Protein AF-A0A1G3YKN9-F1 (afdb_monomer)

Mean predicted aligned error: 3.19 Å

pLDDT: mean 93.15, std 7.01, range [54.19, 98.38]

Secondary structure (DSSP, 8-state):
--HHHHHHHHHHHHHHHHHHTHHHHHHHHHHHHHS--TTSHHHHHHHHHHHHHHHHH--S-HHHHHHHHHHHHHHHHHHHH-HHHHHHHH---TTSHHHHHHHHHHHHHHTT-

Foldseek 3Di:
DALLVVQLVVQLVVLVVCVVVVVVNLVQVVCCVVPPDQPRPLNVQLVVSLVSLCRQQVDPDPVVSSVLSNVSSVVSSCCSNCVVVVCVVPVAHSVDSVSSSVSSNVSSVVSND

Solvent-accessible surface area (backbone atoms only — not comparable to full-atom values): 6364 Å² total; per-residue (Å²): 131,53,52,61,60,50,50,31,52,51,47,33,52,50,51,52,49,38,62,77,38,42,72,61,45,52,52,50,54,53,43,42,74,74,59,74,54,93,80,32,74,68,54,49,50,40,64,70,42,40,74,41,48,54,69,51,53,80,62,97,47,69,66,61,48,54,51,51,42,51,51,52,51,50,53,53,51,48,43,66,76,38,46,69,59,35,26,75,75,70,76,40,48,78,90,38,70,67,37,34,50,49,52,24,46,53,57,46,47,74,56,66,114

Radius of gyration: 13.79 Å; Cα contacts (8 Å, |Δi|>4): 92; chains: 1; bounding box: 35×24×37 Å

Structure (mmCIF, N/CA/C/O backbone):
data_AF-A0A1G3YKN9-F1
#
_entry.id   AF-A0A1G3YKN9-F1
#
loop_
_atom_site.group_PDB
_atom_site.id
_atom_site.type_symbol
_atom_site.label_atom_id
_atom_site.label_alt_id
_atom_site.label_comp_id
_atom_site.label_asym_id
_atom_site.label_entity_id
_atom_site.label_seq_id
_atom_site.pdbx_PDB_ins_code
_atom_site.Cartn_x
_atom_site.Cartn_y
_atom_site.Cartn_z
_atom_site.occupancy
_atom_site.B_iso_or_equiv
_atom_site.auth_seq_id
_atom_site.auth_comp_id
_atom_site.auth_asym_id
_atom_site.auth_atom_id
_atom_site.pdbx_PDB_model_num
ATOM 1 N N . MET A 1 1 ? -17.930 11.003 4.582 1.00 82.06 1 MET A N 1
ATOM 2 C CA . MET A 1 1 ? -17.025 9.965 4.059 1.00 82.06 1 MET A CA 1
ATOM 3 C C . MET A 1 1 ? -16.805 8.956 5.165 1.00 82.06 1 MET A C 1
ATOM 5 O O . MET A 1 1 ? -16.428 9.369 6.259 1.00 82.06 1 MET A O 1
ATOM 9 N N 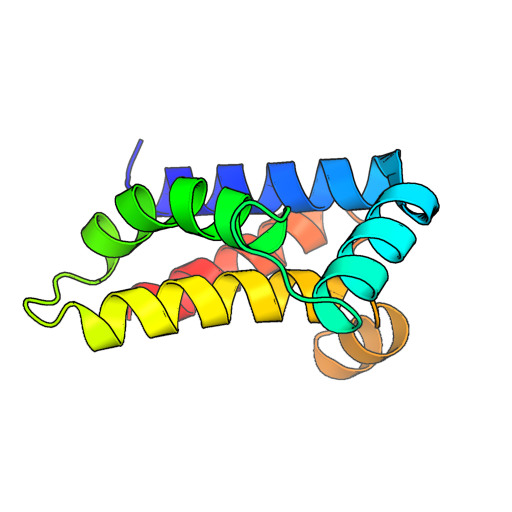. THR A 1 2 ? -17.113 7.689 4.919 1.00 91.62 2 THR A N 1
ATOM 10 C CA . THR A 1 2 ? -16.914 6.606 5.893 1.00 91.62 2 THR A CA 1
ATOM 11 C C . THR A 1 2 ? -15.417 6.286 6.048 1.00 91.62 2 THR A C 1
ATOM 13 O O . THR A 1 2 ? -14.628 6.628 5.159 1.00 91.62 2 THR A O 1
ATOM 16 N N . PRO A 1 3 ? -14.980 5.645 7.151 1.00 90.81 3 PRO A N 1
ATOM 17 C CA . PRO A 1 3 ? -13.594 5.188 7.297 1.00 90.81 3 PRO A CA 1
ATOM 18 C C . PRO A 1 3 ? -13.133 4.304 6.128 1.00 90.81 3 PRO A C 1
ATOM 20 O O . PRO A 1 3 ? -12.051 4.516 5.589 1.00 90.81 3 PRO A O 1
ATOM 23 N N . VAL A 1 4 ? -14.002 3.404 5.661 1.00 92.69 4 VAL A N 1
ATOM 24 C CA . VAL A 1 4 ? -13.765 2.529 4.502 1.00 92.69 4 VAL A CA 1
ATOM 25 C C . VAL A 1 4 ? -13.573 3.329 3.208 1.00 92.69 4 VAL A C 1
ATOM 27 O O . VAL A 1 4 ? -12.612 3.103 2.479 1.00 92.69 4 VAL A O 1
ATOM 30 N N . GLU A 1 5 ? -14.436 4.309 2.918 1.00 93.44 5 GLU A N 1
ATOM 31 C CA . GLU A 1 5 ? -14.273 5.184 1.744 1.00 93.44 5 GLU A CA 1
ATOM 32 C C . GLU A 1 5 ? -12.967 5.986 1.802 1.00 93.44 5 GLU A C 1
ATOM 34 O O . GLU A 1 5 ? -12.303 6.180 0.780 1.00 93.44 5 GLU A O 1
ATOM 39 N N . ARG A 1 6 ? -12.586 6.442 3.003 1.00 93.38 6 ARG A N 1
ATOM 40 C CA . ARG A 1 6 ? -11.323 7.148 3.225 1.00 93.38 6 ARG A CA 1
ATOM 41 C C . ARG A 1 6 ? -10.132 6.235 2.953 1.00 93.38 6 ARG A C 1
ATOM 43 O O . ARG A 1 6 ? -9.223 6.658 2.246 1.00 93.38 6 ARG A O 1
ATOM 50 N N . LEU A 1 7 ? -10.156 5.004 3.468 1.00 93.19 7 LEU A N 1
ATOM 51 C CA . LEU A 1 7 ? -9.113 4.009 3.229 1.00 93.19 7 LEU A CA 1
ATOM 52 C C . LEU A 1 7 ? -8.941 3.749 1.731 1.00 93.19 7 LEU A C 1
ATOM 54 O O . LEU A 1 7 ? -7.830 3.868 1.223 1.00 93.19 7 LEU A O 1
ATOM 58 N N . LYS A 1 8 ? -10.041 3.492 1.008 1.00 95.19 8 LYS A N 1
ATOM 59 C CA . LYS A 1 8 ? -10.011 3.257 -0.444 1.00 95.19 8 LYS A CA 1
ATOM 60 C C . LYS A 1 8 ? -9.326 4.406 -1.189 1.00 95.19 8 LYS A C 1
ATOM 62 O O . LYS A 1 8 ? -8.440 4.160 -2.000 1.00 95.19 8 LYS A O 1
ATOM 67 N N . ARG A 1 9 ? -9.678 5.662 -0.882 1.00 94.75 9 ARG A N 1
ATOM 68 C CA . ARG A 1 9 ? -9.044 6.841 -1.502 1.00 94.75 9 ARG A CA 1
ATOM 69 C C . ARG A 1 9 ? -7.559 6.962 -1.178 1.00 94.75 9 ARG A C 1
ATOM 71 O O . ARG A 1 9 ? -6.790 7.314 -2.064 1.00 94.75 9 ARG A O 1
ATOM 78 N N . VAL A 1 10 ? -7.163 6.687 0.064 1.00 94.94 10 VAL A N 1
ATOM 79 C CA . VAL A 1 10 ? -5.749 6.734 0.464 1.00 94.94 10 VAL A CA 1
ATOM 80 C C . VAL A 1 10 ? -4.951 5.660 -0.268 1.00 94.94 10 VAL A C 1
ATOM 82 O O . VAL A 1 10 ? -3.912 5.977 -0.834 1.00 94.94 10 VAL A O 1
ATOM 85 N N . ILE A 1 11 ? -5.455 4.425 -0.333 1.00 95.81 11 ILE A N 1
ATOM 86 C CA . ILE A 1 11 ? -4.792 3.336 -1.061 1.00 95.81 11 ILE A CA 1
ATOM 87 C C . ILE A 1 11 ? -4.663 3.680 -2.548 1.00 95.81 11 ILE A C 1
ATOM 89 O O . ILE A 1 11 ? -3.579 3.537 -3.105 1.00 95.81 11 ILE A O 1
ATOM 93 N N . VAL A 1 12 ? -5.728 4.179 -3.187 1.00 97.06 12 VAL A N 1
ATOM 94 C CA . VAL A 1 12 ? -5.668 4.609 -4.594 1.00 97.06 12 VAL A CA 1
ATOM 95 C C . VAL A 1 12 ? -4.632 5.715 -4.783 1.00 97.06 12 VAL A C 1
ATOM 97 O O . VAL A 1 12 ? -3.794 5.590 -5.666 1.00 97.06 12 VAL A O 1
ATOM 100 N N . GLY A 1 13 ? -4.610 6.732 -3.916 1.00 96.44 13 GLY A N 1
ATOM 101 C CA . GLY A 1 13 ? -3.622 7.810 -3.989 1.00 96.44 13 GLY A CA 1
ATOM 102 C C . GLY A 1 13 ? -2.178 7.329 -3.807 1.00 96.44 13 GLY A C 1
ATOM 103 O O . GLY A 1 13 ? -1.287 7.793 -4.514 1.00 96.44 13 GLY A O 1
ATOM 104 N N . ILE A 1 14 ? -1.943 6.363 -2.910 1.00 96.00 14 ILE A N 1
ATOM 105 C CA . ILE A 1 14 ? -0.635 5.710 -2.769 1.00 96.00 14 ILE A CA 1
ATOM 106 C C . ILE A 1 14 ? -0.276 5.000 -4.076 1.00 96.00 14 ILE A C 1
ATOM 108 O O . ILE A 1 14 ? 0.804 5.222 -4.609 1.00 96.00 14 ILE A O 1
ATOM 112 N N . LEU A 1 15 ? -1.173 4.176 -4.622 1.00 97.44 15 LEU A N 1
ATOM 113 C CA . LEU A 1 15 ? -0.906 3.437 -5.856 1.00 97.44 15 LEU A CA 1
ATOM 114 C C . LEU A 1 15 ? -0.673 4.375 -7.049 1.00 97.44 15 LEU A C 1
ATOM 116 O O . LEU A 1 15 ? 0.239 4.124 -7.828 1.00 97.44 15 LEU A O 1
ATOM 120 N N . ASP A 1 16 ? -1.440 5.458 -7.176 1.00 97.88 16 ASP A N 1
ATOM 121 C CA . ASP A 1 16 ? -1.238 6.481 -8.207 1.00 97.88 16 ASP A CA 1
ATOM 122 C C . ASP A 1 16 ? 0.163 7.096 -8.095 1.00 97.88 16 ASP A C 1
ATOM 124 O O . ASP A 1 16 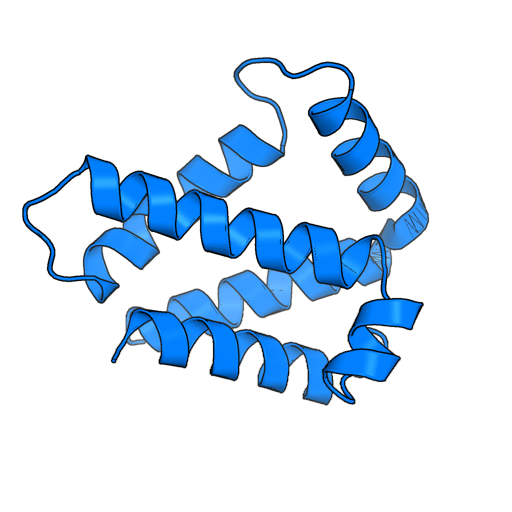? 0.903 7.107 -9.079 1.00 97.88 16 ASP A O 1
ATOM 128 N N . TYR A 1 17 ? 0.571 7.503 -6.888 1.00 96.75 17 TYR A N 1
ATOM 129 C CA . TYR A 1 17 ? 1.909 8.043 -6.633 1.00 96.75 17 TYR A CA 1
ATOM 130 C C . TYR A 1 17 ? 3.016 7.032 -6.965 1.00 96.75 17 TYR A C 1
ATOM 132 O O . TYR A 1 17 ? 3.997 7.364 -7.634 1.00 96.75 17 TYR A O 1
ATOM 140 N N . LEU A 1 18 ? 2.855 5.778 -6.527 1.00 97.19 18 LEU A N 1
ATOM 141 C CA . LEU A 1 18 ? 3.805 4.703 -6.814 1.00 97.19 18 LEU A CA 1
ATOM 142 C C . LEU A 1 18 ? 3.943 4.474 -8.325 1.00 97.19 18 LEU A C 1
ATOM 144 O O . LEU A 1 18 ? 5.053 4.269 -8.815 1.00 97.19 18 LEU A O 1
ATOM 148 N N . MET A 1 19 ? 2.839 4.518 -9.074 1.00 97.31 19 MET A N 1
ATOM 149 C CA . MET A 1 19 ? 2.851 4.334 -10.525 1.00 97.31 19 MET A CA 1
ATOM 150 C C . MET A 1 19 ? 3.446 5.539 -11.260 1.00 97.31 19 MET A C 1
ATOM 152 O O . MET A 1 19 ? 4.256 5.345 -12.171 1.00 97.31 19 MET A O 1
ATOM 156 N N . GLU A 1 20 ? 3.127 6.763 -10.836 1.00 97.94 20 GLU A N 1
ATOM 157 C CA . GLU A 1 20 ? 3.696 8.002 -11.381 1.00 97.94 20 GLU A CA 1
ATOM 158 C C . GLU A 1 20 ? 5.220 8.068 -11.173 1.00 97.94 20 GLU A C 1
ATOM 160 O O . GLU A 1 20 ? 5.972 8.436 -12.079 1.00 97.94 20 GLU A O 1
ATOM 165 N N . HIS A 1 21 ? 5.705 7.620 -10.012 1.00 97.75 21 HIS A N 1
ATOM 166 C CA . HIS A 1 21 ? 7.116 7.683 -9.626 1.00 97.75 21 HIS A CA 1
ATOM 167 C C . HIS A 1 21 ? 7.805 6.315 -9.570 1.00 97.75 21 HIS A C 1
ATOM 169 O O . HIS A 1 21 ? 8.749 6.107 -8.806 1.00 97.75 21 HIS A O 1
ATOM 175 N N . ARG A 1 22 ? 7.408 5.385 -10.446 1.00 96.69 22 ARG A N 1
ATOM 176 C CA . ARG A 1 22 ? 7.748 3.953 -10.367 1.00 96.69 22 ARG A CA 1
ATOM 177 C C . ARG A 1 22 ? 9.194 3.609 -10.014 1.00 96.69 22 ARG A C 1
ATOM 179 O O . ARG A 1 22 ? 9.438 2.749 -9.172 1.00 96.69 22 ARG A O 1
ATOM 186 N N . LYS A 1 23 ? 10.173 4.233 -10.677 1.00 97.62 23 LYS A N 1
ATOM 187 C CA . LYS A 1 23 ? 11.597 3.943 -10.426 1.00 97.62 23 LYS A CA 1
ATOM 188 C C . LYS A 1 23 ? 12.031 4.401 -9.035 1.00 97.62 23 LYS A C 1
ATOM 190 O O . LYS A 1 23 ? 12.710 3.647 -8.345 1.00 97.62 23 LYS A O 1
ATOM 195 N N . LEU A 1 24 ? 11.627 5.612 -8.649 1.00 97.38 24 LEU A N 1
ATOM 196 C CA . LEU A 1 24 ? 11.947 6.198 -7.352 1.00 97.38 24 LEU A CA 1
ATOM 197 C C . LEU A 1 24 ? 11.266 5.408 -6.236 1.00 97.38 24 LEU A C 1
ATOM 199 O O . LEU A 1 24 ? 11.937 4.956 -5.319 1.00 97.38 24 LEU A O 1
ATOM 203 N N . SER A 1 25 ? 9.967 5.148 -6.369 1.00 97.62 25 SER A N 1
ATOM 204 C CA . SER A 1 25 ? 9.195 4.393 -5.387 1.00 97.62 25 SER A CA 1
ATOM 205 C C . SER A 1 25 ? 9.708 2.965 -5.209 1.00 97.62 25 SER A C 1
ATOM 207 O O . SER A 1 25 ? 9.837 2.497 -4.083 1.00 97.62 25 SER A O 1
ATOM 209 N N . ARG A 1 26 ? 10.078 2.274 -6.299 1.00 98.12 26 ARG A N 1
ATOM 210 C CA . ARG A 1 26 ? 10.691 0.939 -6.212 1.00 98.12 26 ARG A CA 1
ATOM 211 C C . ARG A 1 26 ? 12.026 0.984 -5.474 1.00 98.12 26 ARG A C 1
ATOM 213 O O . ARG A 1 26 ? 12.257 0.126 -4.633 1.00 98.12 26 ARG A O 1
ATOM 220 N N . ALA A 1 27 ? 12.890 1.950 -5.784 1.00 97.62 27 ALA A N 1
ATOM 221 C CA . ALA A 1 27 ? 14.160 2.101 -5.077 1.00 97.62 27 ALA A CA 1
ATOM 222 C C . ALA A 1 27 ? 13.941 2.396 -3.585 1.00 97.62 27 ALA A C 1
ATOM 224 O O . ALA A 1 27 ? 14.588 1.768 -2.758 1.00 97.62 27 ALA A O 1
ATOM 225 N N . SER A 1 28 ? 12.990 3.276 -3.260 1.00 96.56 28 SER A N 1
ATOM 226 C CA . SER A 1 28 ? 12.619 3.638 -1.888 1.00 96.56 28 SER A CA 1
ATOM 227 C C . SER A 1 28 ? 12.155 2.425 -1.085 1.00 96.56 28 SER A C 1
ATOM 229 O O . SER A 1 28 ? 12.740 2.107 -0.060 1.00 96.56 28 SER A O 1
ATOM 231 N N . ILE A 1 29 ? 11.171 1.677 -1.598 1.00 97.44 29 ILE A N 1
ATOM 232 C CA . ILE A 1 29 ? 10.630 0.501 -0.903 1.00 97.44 29 ILE A CA 1
ATOM 233 C C . ILE A 1 29 ? 11.708 -0.576 -0.725 1.00 97.44 29 ILE A C 1
ATOM 235 O O . ILE A 1 29 ? 11.820 -1.174 0.339 1.00 97.44 29 ILE A O 1
ATOM 239 N N . LEU A 1 30 ? 12.517 -0.842 -1.758 1.00 97.44 30 LEU A N 1
ATOM 240 C CA . LEU A 1 30 ? 13.588 -1.837 -1.659 1.00 97.44 30 LEU A CA 1
ATOM 241 C C . LEU A 1 30 ? 14.692 -1.407 -0.686 1.00 97.44 30 LEU A C 1
ATOM 243 O O . LEU A 1 30 ? 15.264 -2.266 -0.017 1.00 97.44 30 LEU A O 1
ATOM 247 N N . ASN A 1 31 ? 14.985 -0.107 -0.604 1.00 97.00 31 ASN A N 1
ATOM 248 C CA . ASN A 1 31 ? 15.914 0.438 0.377 1.00 97.00 31 ASN A CA 1
ATOM 249 C C . ASN A 1 31 ? 15.390 0.215 1.797 1.00 97.00 31 ASN A C 1
ATOM 251 O O . ASN A 1 31 ? 16.108 -0.381 2.588 1.00 97.00 31 ASN A O 1
ATOM 255 N N . ASP A 1 32 ? 14.140 0.588 2.075 1.00 95.94 32 ASP A N 1
ATOM 256 C CA . ASP A 1 32 ? 13.514 0.436 3.397 1.00 95.94 32 ASP A CA 1
ATOM 257 C C . ASP A 1 32 ? 13.461 -1.050 3.824 1.00 95.94 32 ASP A C 1
ATOM 259 O O . ASP A 1 32 ? 13.736 -1.398 4.968 1.00 95.94 32 ASP A O 1
ATOM 263 N N . LEU A 1 33 ? 13.221 -1.973 2.880 1.00 94.50 33 LEU A N 1
ATOM 264 C CA . LEU A 1 33 ? 13.273 -3.422 3.141 1.00 94.50 33 LEU A CA 1
ATOM 265 C C . LEU A 1 33 ? 14.691 -3.961 3.396 1.00 94.50 33 LEU A C 1
ATOM 267 O O . LEU A 1 33 ? 14.848 -4.975 4.076 1.00 94.50 33 LEU A O 1
ATOM 271 N N . THR A 1 34 ? 15.717 -3.336 2.816 1.00 96.88 34 THR A N 1
ATOM 272 C CA . THR A 1 34 ? 17.118 -3.777 2.945 1.00 96.88 34 THR A CA 1
ATOM 273 C C . THR A 1 34 ? 17.791 -3.160 4.172 1.00 96.88 34 THR A C 1
ATOM 275 O O . THR A 1 34 ? 18.589 -3.819 4.839 1.00 96.88 34 THR A O 1
ATOM 278 N N . TYR A 1 35 ? 17.458 -1.907 4.468 1.00 95.94 35 TYR A N 1
ATOM 279 C CA . TYR A 1 35 ? 18.033 -1.074 5.516 1.00 95.94 35 TYR A CA 1
ATOM 280 C C . TYR A 1 35 ? 16.897 -0.430 6.327 1.00 95.94 35 TYR A C 1
ATOM 282 O O . TYR A 1 35 ? 16.642 0.763 6.177 1.00 95.94 35 TYR A O 1
ATOM 290 N N . PRO A 1 36 ? 16.181 -1.219 7.147 1.00 93.31 36 PRO A N 1
ATOM 291 C CA . PRO A 1 36 ? 15.043 -0.716 7.904 1.00 93.31 36 PRO A CA 1
ATOM 292 C C . PRO A 1 36 ? 15.503 0.286 8.965 1.00 93.31 36 PRO A C 1
ATOM 294 O O . PRO A 1 36 ? 16.375 -0.017 9.786 1.00 93.31 36 PRO A O 1
ATOM 297 N N . GLU A 1 37 ? 14.882 1.463 8.976 1.00 93.75 37 GLU A N 1
ATOM 298 C CA . GLU A 1 37 ? 15.178 2.544 9.915 1.00 93.75 37 GLU A CA 1
ATOM 299 C C . GLU A 1 37 ? 13.878 3.173 10.429 1.00 93.75 37 GLU A C 1
ATOM 301 O O . GLU A 1 37 ? 12.877 3.262 9.724 1.00 93.75 37 GLU A O 1
ATOM 306 N N . SER A 1 38 ? 13.874 3.629 11.684 1.00 91.44 38 SER A N 1
ATOM 307 C CA . SER A 1 38 ? 12.714 4.364 12.202 1.00 91.44 38 SER A CA 1
ATOM 308 C C . SER A 1 38 ? 12.545 5.675 11.434 1.00 91.44 38 SER A C 1
ATOM 310 O O . SER A 1 38 ? 13.519 6.397 11.214 1.00 91.44 38 SER A O 1
ATOM 312 N N . GLY A 1 39 ? 11.306 5.993 11.054 1.00 91.00 39 GLY A N 1
ATOM 313 C CA . GLY A 1 39 ? 10.998 7.147 10.215 1.00 91.00 39 GLY A CA 1
ATOM 314 C C . GLY A 1 39 ? 11.213 6.929 8.714 1.00 91.00 39 GLY A C 1
ATOM 315 O O . GL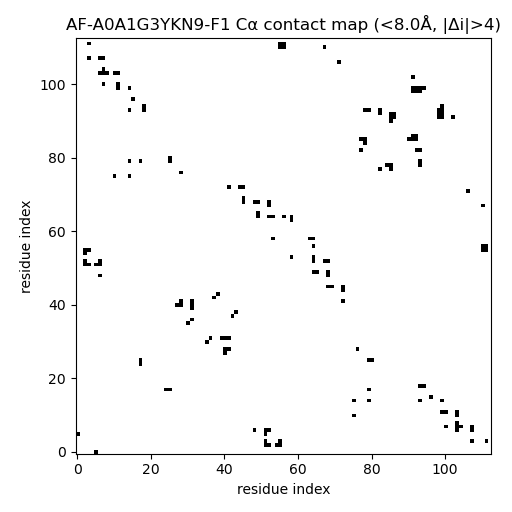Y A 1 39 ? 11.138 7.906 7.966 1.00 91.00 39 GLY A O 1
ATOM 316 N N . ASP A 1 40 ? 11.459 5.694 8.264 1.00 93.12 40 ASP A N 1
ATOM 317 C CA . ASP A 1 40 ? 11.435 5.352 6.840 1.00 93.12 40 ASP A CA 1
ATOM 318 C C . ASP A 1 40 ? 10.026 5.499 6.225 1.00 93.12 40 ASP A C 1
ATOM 320 O O . ASP A 1 40 ? 9.036 5.809 6.901 1.00 93.12 40 ASP A O 1
ATOM 324 N N . ASN A 1 41 ? 9.898 5.309 4.908 1.00 90.88 41 ASN A N 1
ATOM 325 C CA . ASN A 1 41 ? 8.614 5.552 4.244 1.00 90.88 41 ASN A CA 1
ATOM 326 C C . ASN A 1 41 ? 7.547 4.534 4.648 1.00 90.88 41 ASN A C 1
ATOM 328 O O . ASN A 1 41 ? 6.353 4.844 4.582 1.00 90.88 41 ASN A O 1
ATOM 332 N N . ALA A 1 42 ? 7.950 3.330 5.055 1.00 90.81 42 ALA A N 1
ATOM 333 C CA . ALA A 1 42 ? 7.033 2.309 5.526 1.00 90.81 42 ALA A CA 1
ATOM 334 C C . ALA A 1 42 ? 6.464 2.689 6.906 1.00 90.81 42 ALA A C 1
ATOM 336 O O . ALA A 1 42 ? 5.250 2.610 7.099 1.00 90.81 42 ALA A O 1
ATOM 337 N N . ASP A 1 43 ? 7.294 3.203 7.816 1.00 92.75 43 ASP A N 1
ATOM 338 C CA . ASP A 1 43 ? 6.896 3.728 9.132 1.00 92.75 43 ASP A CA 1
ATOM 339 C C . ASP A 1 43 ? 6.004 4.984 9.011 1.00 92.75 43 ASP A C 1
ATOM 341 O O . ASP A 1 43 ? 4.964 5.123 9.671 1.00 92.75 43 ASP A O 1
ATOM 345 N N . LEU A 1 44 ? 6.329 5.880 8.072 1.00 91.81 44 LEU A N 1
ATOM 346 C CA . LEU A 1 44 ? 5.487 7.039 7.754 1.00 91.81 44 LEU A CA 1
ATOM 347 C C . LEU A 1 44 ? 4.126 6.620 7.173 1.00 91.81 44 LEU A C 1
ATOM 349 O O . LEU A 1 44 ? 3.087 7.170 7.554 1.00 91.81 44 LEU A O 1
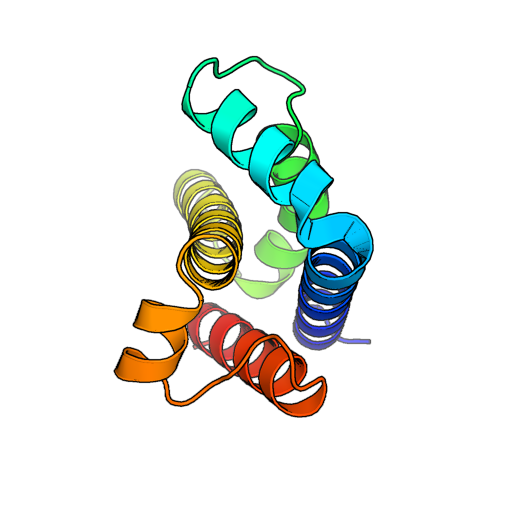ATOM 353 N N . SER A 1 45 ? 4.110 5.617 6.289 1.00 93.00 45 SER A N 1
ATOM 354 C CA . SER A 1 45 ? 2.873 5.051 5.733 1.00 93.00 45 SER A CA 1
ATOM 355 C C . SER A 1 45 ? 2.023 4.395 6.818 1.00 93.00 45 SER A C 1
ATOM 357 O O . SER A 1 45 ? 0.802 4.566 6.839 1.00 93.00 45 SER A O 1
ATOM 359 N N . TRP A 1 46 ? 2.662 3.697 7.758 1.00 94.38 46 TRP A N 1
ATOM 360 C CA . TRP A 1 46 ? 2.003 3.108 8.918 1.00 94.38 46 TRP A CA 1
ATOM 361 C C . TRP A 1 46 ? 1.311 4.172 9.762 1.00 94.38 46 TRP A C 1
ATOM 363 O O . TRP A 1 46 ? 0.119 4.051 10.054 1.00 94.38 46 TRP A O 1
ATOM 373 N N . THR A 1 47 ? 2.016 5.264 10.060 1.00 91.38 47 THR A N 1
ATOM 374 C CA . THR A 1 47 ? 1.467 6.387 10.830 1.00 91.38 47 THR A CA 1
ATOM 375 C C . THR A 1 47 ? 0.254 7.002 10.126 1.00 91.38 47 THR A C 1
ATOM 377 O O . THR A 1 47 ? -0.764 7.270 10.763 1.00 91.38 47 THR A O 1
ATOM 380 N N . GLY A 1 48 ? 0.315 7.168 8.801 1.00 90.06 48 GLY A N 1
ATOM 381 C CA . GLY A 1 48 ? -0.790 7.724 8.013 1.00 90.06 48 GLY A CA 1
ATOM 382 C C . GLY A 1 48 ? -2.023 6.816 7.906 1.00 90.06 48 GLY A C 1
ATOM 383 O O . GLY A 1 48 ? -3.148 7.313 7.798 1.00 90.06 48 GLY A O 1
ATOM 384 N N . LEU A 1 49 ? -1.835 5.493 7.933 1.00 92.44 49 LEU A N 1
ATOM 385 C CA . LEU A 1 49 ? -2.911 4.509 7.771 1.00 92.44 49 LEU A CA 1
ATOM 386 C C . LEU A 1 49 ? -3.553 4.082 9.094 1.00 92.44 49 LEU A C 1
ATOM 388 O O . LEU A 1 49 ? -4.741 3.744 9.105 1.00 92.44 49 LEU A O 1
ATOM 392 N N . LYS A 1 50 ? -2.806 4.119 10.202 1.00 92.75 50 LYS A N 1
ATOM 393 C CA . LYS A 1 50 ? -3.253 3.616 11.506 1.00 92.75 50 LYS A CA 1
ATOM 394 C C . LYS A 1 50 ? -4.587 4.203 11.955 1.00 92.75 50 LYS A C 1
ATOM 396 O O . LYS A 1 50 ? -5.519 3.451 12.222 1.00 92.75 50 LYS A O 1
ATOM 401 N N . ASP A 1 51 ? -4.718 5.526 11.957 1.00 89.69 51 ASP A N 1
ATOM 402 C CA . ASP A 1 51 ? -5.936 6.201 12.427 1.00 89.69 51 ASP A CA 1
ATOM 403 C C . ASP A 1 51 ? -7.188 5.847 11.613 1.00 89.69 51 ASP A C 1
ATOM 405 O O . ASP A 1 51 ? -8.315 5.961 12.102 1.00 89.69 51 ASP A O 1
ATOM 409 N N . ILE A 1 52 ? -7.006 5.466 10.346 1.00 91.00 52 ILE A N 1
ATOM 410 C CA . ILE A 1 52 ? -8.102 5.061 9.466 1.00 91.00 52 ILE A CA 1
ATOM 411 C C . ILE A 1 52 ? -8.496 3.619 9.781 1.00 91.00 52 ILE A C 1
ATOM 413 O O . ILE A 1 52 ? -9.683 3.338 9.923 1.00 91.00 52 ILE A O 1
ATOM 417 N N . LEU A 1 53 ? -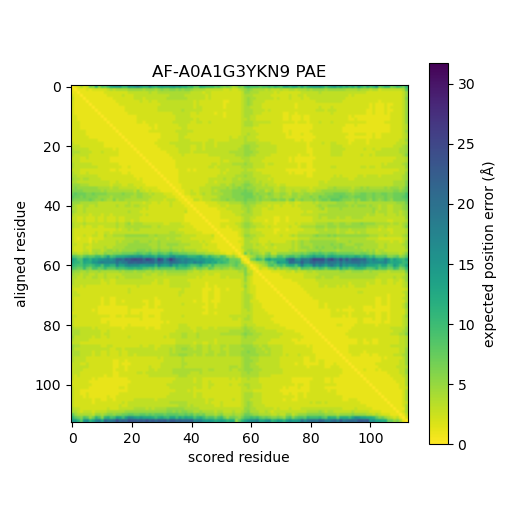7.510 2.731 9.917 1.00 89.44 53 LEU A N 1
ATOM 418 C CA . LEU A 1 53 ? -7.725 1.301 10.130 1.00 89.44 53 LEU A CA 1
ATOM 419 C C . LEU A 1 53 ? -8.265 0.975 11.524 1.00 89.44 53 LEU A C 1
ATOM 421 O O . LEU A 1 53 ? -9.181 0.168 11.626 1.00 89.44 53 LEU A O 1
ATOM 425 N N . VAL A 1 54 ? -7.812 1.670 12.570 1.00 88.38 54 VAL A N 1
ATOM 426 C CA . VAL A 1 54 ? -8.371 1.557 13.935 1.00 88.38 54 VAL A CA 1
ATOM 427 C C . VAL A 1 54 ? -9.882 1.822 13.943 1.00 88.38 54 VAL A C 1
ATOM 429 O O . VAL A 1 54 ? -10.648 1.138 14.610 1.00 88.38 54 VAL A O 1
ATOM 432 N N . ARG A 1 55 ? -10.351 2.785 13.137 1.00 88.19 55 ARG A N 1
ATOM 433 C CA . ARG A 1 55 ? -11.785 3.109 13.024 1.00 88.19 55 ARG A CA 1
ATOM 434 C C . ARG A 1 55 ? -12.590 2.088 12.221 1.00 88.19 55 ARG A C 1
ATOM 436 O O . ARG A 1 55 ? -13.814 2.172 12.237 1.00 88.19 55 ARG A O 1
ATOM 443 N N . ILE A 1 56 ? -11.926 1.224 11.455 1.00 87.19 56 ILE A N 1
ATOM 444 C CA . ILE A 1 56 ? -12.561 0.172 10.653 1.00 87.19 56 ILE A CA 1
ATOM 445 C C . ILE A 1 56 ? -12.640 -1.123 11.461 1.00 87.19 56 ILE A C 1
ATOM 447 O O . ILE A 1 56 ? -13.675 -1.772 11.444 1.00 87.19 56 ILE A O 1
ATOM 451 N N . LEU A 1 57 ? -11.566 -1.470 12.172 1.00 84.81 57 LEU A N 1
ATOM 452 C CA . LEU A 1 57 ? -11.386 -2.794 12.763 1.00 84.81 57 LEU A CA 1
ATOM 453 C C . LEU A 1 57 ? -12.189 -3.037 14.052 1.00 84.81 57 LEU A C 1
ATOM 455 O O . LEU A 1 57 ? -12.290 -4.185 14.461 1.00 84.81 57 LEU A O 1
ATOM 459 N N . ASP A 1 58 ? -12.753 -2.004 14.692 1.00 72.25 58 ASP A N 1
ATOM 460 C CA . ASP A 1 58 ? -13.543 -2.104 15.942 1.00 72.25 58 ASP A CA 1
ATO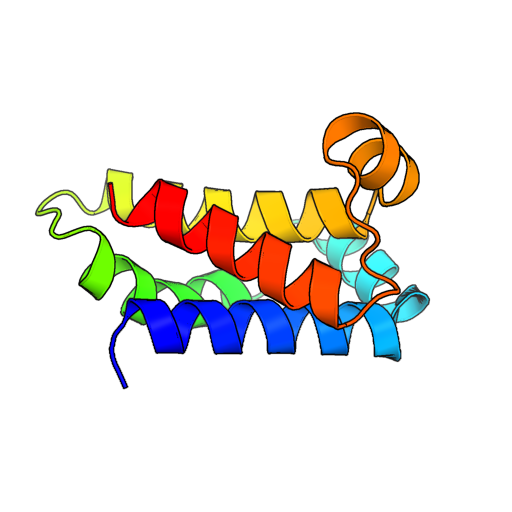M 461 C C . ASP A 1 58 ? -12.929 -3.078 16.974 1.00 72.25 58 ASP A C 1
ATOM 463 O O . ASP A 1 58 ? -13.595 -3.920 17.580 1.00 72.25 58 ASP A O 1
ATOM 467 N N . HIS A 1 59 ? -11.601 -3.044 17.112 1.00 69.06 59 HIS A N 1
ATOM 468 C CA . HIS A 1 59 ? -10.853 -3.964 17.958 1.00 69.06 59 HIS A CA 1
ATOM 469 C C . HIS A 1 59 ? -10.310 -3.231 19.181 1.00 69.06 59 HIS A C 1
ATOM 471 O O . HIS A 1 59 ? -9.617 -2.232 19.069 1.00 69.06 59 HIS A O 1
ATOM 477 N N . GLU A 1 60 ? -10.508 -3.796 20.371 1.00 67.38 60 GLU A N 1
ATOM 478 C CA . GLU A 1 60 ? -9.842 -3.317 21.595 1.00 67.38 60 GLU A CA 1
ATOM 479 C C . GLU A 1 60 ? -8.374 -3.791 21.700 1.00 67.38 60 GLU A C 1
ATOM 481 O O . GLU A 1 60 ? -7.701 -3.558 22.705 1.00 67.38 60 GLU A O 1
ATOM 486 N N . ASN A 1 61 ? -7.859 -4.494 20.681 1.00 80.50 61 ASN A N 1
ATOM 487 C CA . ASN A 1 61 ? -6.527 -5.093 20.688 1.00 80.50 61 ASN A CA 1
ATOM 488 C C . ASN A 1 61 ? -5.577 -4.362 19.729 1.00 80.50 61 ASN A C 1
ATOM 490 O O . ASN A 1 61 ? -5.585 -4.599 18.519 1.00 80.50 61 ASN A O 1
ATOM 494 N N . SER A 1 62 ? -4.696 -3.548 20.310 1.00 83.69 62 SER A N 1
ATOM 495 C CA . SER A 1 62 ? -3.719 -2.734 19.585 1.00 83.69 62 SER A CA 1
ATOM 496 C C . SER A 1 62 ? -2.715 -3.541 18.752 1.00 83.69 62 SER A C 1
ATOM 498 O O . SER A 1 62 ? -2.226 -3.044 17.740 1.00 83.69 62 SER A O 1
ATOM 500 N N . GLU A 1 63 ? -2.408 -4.789 19.117 1.00 88.12 63 GLU A N 1
ATOM 501 C CA . GLU A 1 63 ? -1.497 -5.637 18.337 1.00 88.12 63 GLU A CA 1
ATOM 502 C C . GLU A 1 63 ? -2.135 -6.058 17.013 1.00 88.12 63 GLU A C 1
ATOM 504 O O . GLU A 1 63 ? -1.496 -5.965 15.963 1.00 88.12 63 GLU A O 1
ATOM 509 N N . LYS A 1 64 ? -3.411 -6.464 17.043 1.00 86.00 64 LYS A N 1
ATOM 510 C CA . LYS A 1 64 ? -4.155 -6.838 15.831 1.00 86.00 64 LYS A CA 1
ATOM 511 C C . LYS A 1 64 ? -4.273 -5.666 14.864 1.00 86.00 64 LYS A C 1
ATOM 513 O O . LYS A 1 64 ? -4.061 -5.842 13.668 1.00 86.00 64 LYS A O 1
ATOM 518 N N . GLU A 1 65 ? -4.552 -4.474 15.381 1.00 88.75 65 GLU A N 1
ATOM 519 C CA . GLU A 1 65 ? -4.610 -3.251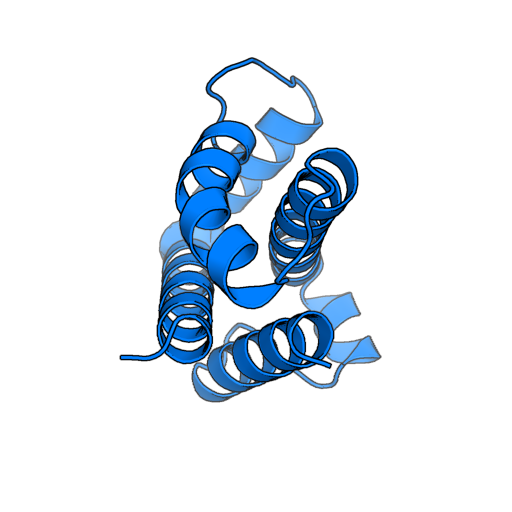 14.578 1.00 88.75 65 GLU A CA 1
ATOM 520 C C . GLU A 1 65 ? -3.265 -2.955 13.915 1.00 88.75 65 GLU A C 1
ATOM 522 O O . GLU A 1 65 ? -3.203 -2.722 12.710 1.00 88.75 65 GLU A O 1
ATOM 527 N N . ASN A 1 66 ? -2.167 -3.025 14.674 1.00 91.06 66 ASN A N 1
ATOM 528 C CA . ASN A 1 66 ? -0.832 -2.783 14.134 1.00 91.06 66 ASN A CA 1
ATOM 529 C C . ASN A 1 66 ? -0.485 -3.791 13.022 1.00 91.06 66 ASN A C 1
ATOM 531 O O . ASN A 1 66 ? 0.075 -3.399 11.997 1.00 91.06 66 ASN A O 1
ATOM 535 N N . ILE A 1 67 ? -0.840 -5.069 13.199 1.00 91.62 67 ILE A N 1
ATOM 536 C CA . ILE A 1 67 ? -0.648 -6.121 12.188 1.00 91.62 67 ILE A CA 1
ATOM 537 C C . ILE A 1 67 ? -1.499 -5.851 10.944 1.00 91.62 67 ILE A C 1
ATOM 539 O O . ILE A 1 67 ? -1.017 -6.035 9.825 1.00 91.62 67 ILE A O 1
ATOM 543 N N . ALA A 1 68 ? -2.737 -5.386 11.109 1.00 91.31 68 ALA A N 1
ATOM 544 C CA . ALA A 1 68 ? -3.605 -5.045 9.988 1.00 91.31 68 ALA A CA 1
ATOM 545 C C . ALA A 1 68 ? -3.033 -3.883 9.160 1.00 91.31 68 ALA A C 1
ATOM 547 O O . ALA A 1 68 ? -3.001 -3.966 7.932 1.00 91.31 68 ALA A O 1
ATOM 548 N N . VAL A 1 69 ? -2.492 -2.845 9.811 1.00 93.75 69 VAL A N 1
ATOM 549 C CA . VAL A 1 69 ? -1.805 -1.736 9.123 1.00 93.75 69 VAL A CA 1
ATOM 550 C C . VAL A 1 69 ? -0.621 -2.250 8.306 1.00 93.75 69 VAL A C 1
ATOM 552 O O . VAL A 1 69 ? -0.522 -1.958 7.112 1.00 93.75 69 VAL A O 1
ATOM 555 N N . TRP A 1 70 ? 0.238 -3.077 8.908 1.00 94.50 70 TRP A N 1
ATOM 556 C CA . TRP A 1 70 ? 1.364 -3.685 8.196 1.00 94.50 70 TRP A CA 1
ATOM 557 C C . TRP A 1 70 ? 0.925 -4.592 7.045 1.00 94.50 70 TRP A C 1
ATOM 559 O O . TRP A 1 70 ? 1.562 -4.597 5.994 1.00 94.50 70 TRP A O 1
ATOM 569 N N . SER A 1 71 ? -0.188 -5.308 7.202 1.00 94.31 71 SER A N 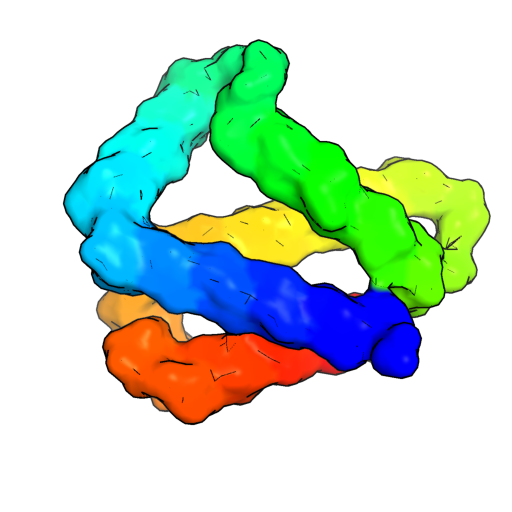1
ATOM 570 C CA . SER A 1 71 ? -0.740 -6.183 6.161 1.00 94.31 71 SER A CA 1
ATOM 571 C C . SER A 1 71 ? -1.222 -5.390 4.945 1.00 94.31 71 SER A C 1
ATOM 573 O O . SER A 1 71 ? -0.992 -5.805 3.807 1.00 94.31 71 SER A O 1
ATOM 575 N N . VAL A 1 72 ? -1.831 -4.218 5.160 1.00 95.50 72 VAL A N 1
ATOM 576 C CA . VAL A 1 72 ? -2.224 -3.310 4.071 1.00 95.50 72 VAL A CA 1
ATOM 577 C C . VAL A 1 72 ? -0.997 -2.772 3.339 1.00 95.50 72 VAL A C 1
ATOM 579 O O . VAL A 1 72 ? -0.937 -2.858 2.113 1.00 95.50 72 VAL A O 1
ATOM 582 N N . ILE A 1 73 ? -0.000 -2.268 4.073 1.00 96.25 73 ILE A N 1
ATOM 583 C CA . ILE A 1 73 ? 1.241 -1.733 3.486 1.00 96.25 73 ILE A CA 1
ATOM 584 C C . ILE A 1 73 ? 1.966 -2.816 2.686 1.00 96.25 73 ILE A C 1
ATOM 586 O O . ILE A 1 73 ? 2.309 -2.599 1.524 1.00 96.25 73 ILE A O 1
ATOM 590 N N . GLY A 1 74 ? 2.135 -4.002 3.273 1.00 96.94 74 GLY A N 1
ATOM 591 C CA . GLY A 1 74 ? 2.763 -5.145 2.616 1.00 96.94 74 GLY A CA 1
ATOM 592 C C . GLY A 1 74 ? 2.035 -5.548 1.336 1.00 96.94 74 GLY A C 1
ATOM 593 O O . GLY A 1 74 ? 2.676 -5.749 0.308 1.00 96.94 74 GLY A O 1
ATOM 594 N N . SER A 1 75 ? 0.700 -5.575 1.356 1.00 97.31 75 SER A N 1
ATOM 595 C CA . SER A 1 75 ? -0.105 -5.893 0.169 1.00 97.31 75 SER A CA 1
ATOM 596 C C . SER A 1 75 ? 0.097 -4.878 -0.958 1.00 97.31 75 SER A C 1
ATOM 598 O O . SER A 1 75 ? 0.221 -5.261 -2.122 1.00 97.31 75 SER A O 1
ATOM 600 N N . ILE A 1 76 ? 0.165 -3.585 -0.626 1.00 97.56 76 ILE A N 1
ATOM 601 C CA . ILE A 1 76 ? 0.429 -2.519 -1.601 1.00 97.56 76 ILE A CA 1
ATOM 602 C C . ILE A 1 76 ? 1.844 -2.652 -2.176 1.00 97.56 76 ILE A C 1
ATOM 604 O O . ILE A 1 76 ? 2.019 -2.605 -3.395 1.00 97.56 76 ILE A O 1
ATOM 608 N N . HIS A 1 77 ? 2.847 -2.846 -1.316 1.00 97.75 77 HIS A N 1
ATOM 609 C CA . HIS A 1 77 ? 4.240 -2.996 -1.733 1.00 97.75 77 HIS A CA 1
ATOM 610 C C . HIS A 1 77 ? 4.435 -4.220 -2.631 1.00 97.75 77 HIS A C 1
ATOM 612 O O . HIS A 1 77 ? 5.050 -4.096 -3.688 1.00 97.75 77 HIS A O 1
ATOM 618 N N . GLU A 1 78 ? 3.882 -5.377 -2.268 1.00 97.50 78 GLU A N 1
ATOM 619 C CA . GLU A 1 78 ? 3.982 -6.600 -3.071 1.00 97.50 78 GLU A CA 1
ATOM 620 C C . GLU A 1 78 ? 3.318 -6.438 -4.442 1.00 97.50 78 GLU A C 1
ATOM 622 O O . GLU A 1 78 ? 3.944 -6.724 -5.468 1.00 97.50 78 GLU A O 1
ATOM 627 N N . ALA A 1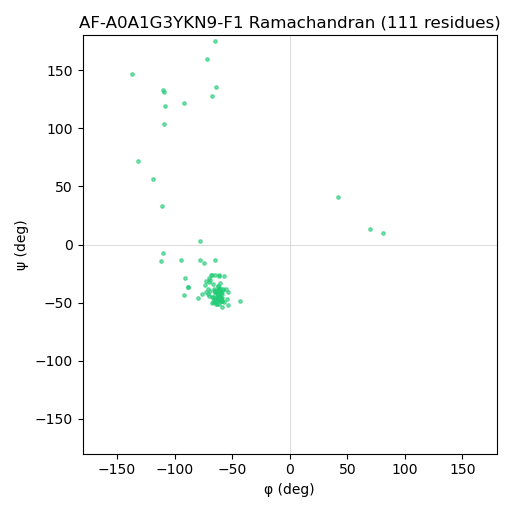 79 ? 2.094 -5.897 -4.488 1.00 98.00 79 ALA A N 1
ATOM 628 C CA . ALA A 1 79 ? 1.395 -5.643 -5.748 1.00 98.00 79 ALA A CA 1
ATOM 629 C C . ALA A 1 79 ? 2.202 -4.714 -6.674 1.00 98.00 79 ALA A C 1
ATOM 631 O O . ALA A 1 79 ? 2.276 -4.934 -7.886 1.00 98.00 79 ALA A O 1
ATOM 632 N N . PHE A 1 80 ? 2.852 -3.697 -6.104 1.00 98.38 80 PHE A N 1
ATOM 633 C CA . PHE A 1 80 ? 3.667 -2.736 -6.841 1.00 98.38 80 PHE A CA 1
ATOM 634 C C . PHE A 1 80 ? 5.036 -3.283 -7.279 1.00 98.38 80 PHE A C 1
ATOM 636 O O . PHE A 1 80 ? 5.480 -3.038 -8.407 1.00 98.38 80 PHE A O 1
ATOM 643 N N . LEU A 1 81 ? 5.733 -4.017 -6.407 1.00 98.25 81 LEU A N 1
ATOM 644 C CA . LEU A 1 81 ? 7.067 -4.550 -6.684 1.00 98.25 81 LEU A CA 1
ATOM 645 C C . LEU A 1 81 ? 7.021 -5.724 -7.663 1.00 98.25 81 LEU A C 1
ATOM 647 O O . LEU A 1 81 ? 7.926 -5.834 -8.502 1.00 98.25 81 LEU A O 1
ATOM 651 N N . ARG A 1 82 ? 5.967 -6.547 -7.588 1.00 97.75 82 ARG A N 1
ATOM 652 C CA . ARG A 1 82 ? 5.750 -7.775 -8.371 1.00 97.75 82 ARG A CA 1
ATOM 653 C C . ARG A 1 82 ? 4.483 -7.686 -9.241 1.00 97.75 82 ARG A C 1
ATOM 655 O O . ARG A 1 82 ? 3.611 -8.551 -9.142 1.00 97.75 82 ARG A O 1
ATOM 662 N N . PRO A 1 83 ? 4.363 -6.670 -10.119 1.00 96.38 83 PRO A N 1
ATOM 663 C CA . PRO A 1 83 ? 3.136 -6.418 -10.876 1.00 96.38 83 PRO A CA 1
ATOM 664 C C . PRO A 1 83 ? 2.804 -7.554 -11.855 1.00 96.38 83 PRO A C 1
ATOM 666 O O . PRO A 1 83 ? 1.642 -7.785 -12.167 1.00 96.38 83 PRO A O 1
ATOM 669 N N . ASP A 1 84 ? 3.819 -8.289 -12.311 1.00 97.31 84 ASP A N 1
ATOM 670 C CA . ASP A 1 84 ? 3.695 -9.490 -13.134 1.00 97.31 84 ASP A CA 1
ATOM 671 C C . ASP A 1 84 ? 2.974 -10.617 -12.384 1.00 97.31 84 ASP A C 1
ATOM 673 O O . ASP A 1 84 ? 1.984 -11.163 -12.873 1.00 97.31 84 ASP A O 1
ATOM 677 N N . LEU A 1 85 ? 3.432 -10.936 -11.170 1.00 97.75 85 LEU A N 1
ATOM 678 C CA . LEU A 1 85 ? 2.803 -11.962 -10.346 1.00 97.75 85 LEU A CA 1
ATOM 679 C C . LEU A 1 85 ? 1.432 -11.517 -9.855 1.00 97.75 85 LEU A C 1
ATOM 681 O O . LEU A 1 85 ? 0.507 -12.326 -9.852 1.00 97.75 85 LEU A O 1
ATOM 685 N N . PHE A 1 86 ? 1.292 -10.250 -9.471 1.00 97.56 86 PHE A N 1
ATOM 686 C CA . PHE A 1 86 ? 0.015 -9.690 -9.051 1.00 97.56 86 PHE A CA 1
ATOM 687 C C . PHE A 1 86 ? -1.034 -9.814 -10.161 1.00 97.56 86 PHE A C 1
ATOM 689 O O . PHE A 1 86 ? -2.123 -10.333 -9.920 1.00 97.56 86 PHE A O 1
ATOM 696 N N . PHE A 1 87 ? -0.677 -9.477 -11.404 1.00 98.19 87 PHE A N 1
ATOM 697 C CA . PHE A 1 87 ? -1.559 -9.671 -12.552 1.00 98.19 87 PHE A CA 1
ATOM 698 C C . PHE A 1 87 ? -1.907 -11.149 -12.777 1.00 98.19 87 PHE A C 1
ATOM 700 O O . PHE A 1 87 ? -3.077 -11.488 -12.929 1.00 98.19 87 PHE A O 1
ATOM 707 N N . VAL A 1 88 ? -0.923 -12.053 -12.739 1.00 98.06 88 VAL A N 1
ATOM 708 C CA . VAL A 1 88 ? -1.157 -13.497 -12.934 1.00 98.06 88 VAL A CA 1
ATOM 709 C C . VAL A 1 88 ? -2.063 -14.095 -11.852 1.00 98.06 88 VAL A C 1
ATOM 711 O O . VAL A 1 88 ? -2.844 -15.001 -12.141 1.00 98.06 88 VAL A O 1
ATOM 714 N N . ARG A 1 89 ? -1.955 -13.632 -10.602 1.00 96.94 89 ARG A N 1
ATOM 715 C CA . ARG A 1 89 ? -2.698 -14.193 -9.463 1.00 96.94 89 ARG A CA 1
ATOM 716 C C . ARG A 1 89 ? -4.065 -13.556 -9.255 1.00 96.94 89 ARG A C 1
ATOM 718 O O . ARG A 1 89 ? -4.992 -14.263 -8.876 1.00 96.94 89 ARG A O 1
ATOM 725 N N . CYS A 1 90 ? -4.182 -12.255 -9.491 1.00 96.38 90 CYS A N 1
ATOM 726 C CA . CYS A 1 90 ? -5.377 -11.482 -9.160 1.00 96.38 90 CYS A CA 1
ATOM 727 C C . CYS A 1 90 ? -6.139 -10.992 -10.397 1.00 96.38 90 CYS A C 1
ATOM 729 O O . CYS A 1 90 ? -7.276 -10.552 -10.265 1.00 96.38 90 CYS A O 1
ATOM 731 N N . GLY A 1 91 ? -5.538 -11.045 -11.589 1.00 97.81 91 GLY A N 1
ATOM 732 C CA . GLY A 1 91 ? -6.135 -10.515 -12.818 1.00 97.81 91 GLY A CA 1
ATOM 733 C C . GLY A 1 91 ? -6.220 -8.986 -12.862 1.00 97.81 91 GLY A C 1
ATOM 734 O O . GLY A 1 91 ? -6.934 -8.452 -13.704 1.00 97.81 91 GLY A O 1
ATOM 735 N N . LEU A 1 92 ? -5.519 -8.285 -11.962 1.00 98.19 92 LEU A N 1
ATOM 736 C CA . LEU A 1 92 ? -5.546 -6.827 -11.826 1.00 98.19 92 LEU A CA 1
ATOM 737 C C . LEU A 1 92 ? -4.217 -6.221 -12.286 1.00 98.19 92 LEU A C 1
ATOM 739 O O . LEU A 1 92 ? -3.148 -6.686 -11.888 1.00 98.19 92 LEU A O 1
ATOM 743 N N . SER A 1 93 ? -4.274 -5.168 -13.103 1.00 98.06 93 SER A N 1
ATOM 744 C CA . SER A 1 93 ? -3.094 -4.423 -13.547 1.00 98.06 93 SER A CA 1
ATOM 745 C C . SER A 1 93 ? -3.038 -3.050 -12.891 1.00 98.06 93 SER A C 1
ATOM 747 O O . SER A 1 93 ? -3.889 -2.206 -13.149 1.00 98.06 93 SER A O 1
ATOM 749 N N . LEU A 1 94 ? -1.989 -2.762 -12.115 1.00 97.06 94 LEU A N 1
ATOM 750 C CA . LEU A 1 94 ? -1.833 -1.440 -11.490 1.00 97.06 94 LEU A CA 1
ATOM 751 C C . LEU A 1 94 ? -1.634 -0.294 -12.502 1.00 97.06 94 LEU A C 1
ATOM 753 O O . LEU A 1 94 ? -1.794 0.866 -12.135 1.00 97.06 94 LEU A O 1
ATOM 757 N N . GLU A 1 95 ? -1.347 -0.587 -13.775 1.00 97.00 95 GLU A N 1
ATOM 758 C CA . GLU A 1 95 ? -1.341 0.416 -14.855 1.00 97.00 95 GLU A CA 1
ATOM 759 C C . GLU A 1 95 ? -2.755 0.954 -15.150 1.00 97.00 95 GLU A C 1
ATOM 761 O O . GLU A 1 95 ? -2.917 2.084 -15.608 1.00 97.00 95 GLU A O 1
ATOM 766 N N . ASN A 1 96 ? -3.794 0.164 -14.867 1.00 97.44 96 ASN A N 1
ATOM 767 C CA . ASN A 1 96 ? -5.190 0.527 -15.071 1.00 97.44 96 ASN A CA 1
ATOM 768 C C . ASN A 1 96 ? -5.768 1.167 -13.800 1.00 97.44 96 ASN A C 1
ATOM 770 O O . ASN A 1 96 ? -5.825 0.550 -12.740 1.00 97.44 96 ASN A O 1
ATOM 774 N N . GLU A 1 97 ? -6.253 2.402 -13.921 1.00 96.69 97 GLU A N 1
ATOM 775 C CA . GLU A 1 97 ? -6.859 3.153 -12.815 1.00 96.69 97 GLU A CA 1
ATOM 776 C C . GLU A 1 97 ? -8.056 2.434 -12.181 1.00 96.69 97 GLU A C 1
ATOM 778 O O . GLU A 1 97 ? -8.197 2.411 -10.957 1.00 96.69 97 GLU A O 1
ATOM 783 N N . LYS A 1 98 ? -8.888 1.773 -12.995 1.00 97.81 98 LYS A N 1
ATOM 784 C CA . LYS A 1 98 ? -10.031 1.007 -12.486 1.00 97.81 98 LYS A CA 1
ATOM 785 C C . LYS A 1 98 ? -9.574 -0.175 -11.640 1.00 97.81 98 LYS A C 1
ATOM 787 O O . LYS A 1 98 ? -10.156 -0.419 -10.590 1.00 97.81 98 LYS A O 1
ATOM 792 N N . ASP A 1 99 ? -8.511 -0.855 -12.052 1.00 98.38 99 ASP A N 1
ATOM 793 C CA . ASP A 1 99 ? -7.983 -2.011 -11.326 1.00 98.38 99 ASP A CA 1
ATOM 794 C C . ASP A 1 99 ? -7.332 -1.588 -10.002 1.00 98.38 99 ASP A C 1
ATOM 796 O O . ASP A 1 99 ? -7.433 -2.320 -9.018 1.00 98.38 99 ASP A O 1
ATOM 800 N N . ARG A 1 100 ? -6.733 -0.388 -9.931 1.00 98.25 100 ARG A N 1
ATOM 801 C CA . ARG A 1 100 ? -6.255 0.192 -8.662 1.00 98.25 100 ARG A CA 1
ATOM 802 C C . ARG A 1 100 ? -7.408 0.428 -7.686 1.00 98.25 100 ARG A C 1
ATOM 804 O O . ARG A 1 100 ? -7.301 0.059 -6.516 1.00 98.25 100 ARG A O 1
ATOM 811 N N . LEU A 1 101 ? -8.529 0.976 -8.162 1.00 97.88 101 LEU A N 1
ATOM 812 C CA . LEU A 1 101 ? -9.738 1.144 -7.348 1.00 97.88 101 LEU A CA 1
ATOM 813 C C . LEU A 1 101 ? -10.347 -0.203 -6.927 1.00 97.88 101 LEU A C 1
ATOM 815 O O . LEU A 1 101 ? -10.788 -0.344 -5.783 1.00 97.88 101 LEU A O 1
ATOM 819 N N . THR A 1 102 ? -10.360 -1.194 -7.820 1.00 98.25 102 THR A N 1
ATOM 820 C CA . THR A 1 102 ? -10.820 -2.555 -7.513 1.00 98.25 102 THR A CA 1
ATOM 821 C C . THR A 1 102 ? -9.946 -3.203 -6.444 1.00 98.25 102 THR A C 1
ATOM 823 O O . THR A 1 102 ? -10.471 -3.719 -5.462 1.00 98.25 102 THR A O 1
ATOM 826 N N . PHE A 1 103 ? -8.621 -3.109 -6.565 1.00 98.06 103 PHE A N 1
ATOM 827 C CA . PHE A 1 103 ? -7.697 -3.621 -5.556 1.00 98.06 103 PHE A CA 1
ATOM 828 C C . PHE A 1 103 ? -7.894 -2.941 -4.194 1.00 98.06 103 PHE A C 1
ATOM 830 O O . PHE A 1 103 ? -8.025 -3.623 -3.179 1.00 98.06 103 PHE A O 1
ATOM 837 N N . ALA A 1 104 ? -7.999 -1.608 -4.168 1.00 96.81 104 ALA A N 1
ATOM 838 C CA . ALA A 1 104 ? -8.293 -0.858 -2.947 1.00 96.81 104 ALA A CA 1
ATOM 839 C C . ALA A 1 104 ? -9.646 -1.247 -2.329 1.00 96.81 104 ALA A C 1
ATOM 841 O O . ALA A 1 104 ? -9.801 -1.244 -1.108 1.00 96.81 104 ALA A O 1
ATOM 842 N N . THR A 1 105 ? -10.626 -1.592 -3.169 1.00 96.06 105 THR A N 1
ATOM 843 C CA . THR A 1 105 ? -11.939 -2.066 -2.727 1.00 96.06 105 THR A CA 1
ATOM 844 C C . THR A 1 105 ? -11.840 -3.423 -2.044 1.00 96.06 105 THR A C 1
ATOM 846 O O . THR A 1 105 ? -12.292 -3.525 -0.907 1.00 96.06 105 THR A O 1
ATOM 849 N N . TYR A 1 106 ? -11.174 -4.400 -2.665 1.00 96.31 106 TYR A N 1
ATOM 850 C CA . TYR A 1 106 ? -10.980 -5.727 -2.073 1.00 96.31 106 TYR A CA 1
ATOM 851 C C . TYR A 1 106 ? -10.165 -5.684 -0.780 1.00 96.31 106 TYR A C 1
ATOM 853 O O . TYR A 1 106 ? -10.527 -6.347 0.186 1.00 96.31 106 TYR A O 1
ATOM 861 N N . LEU A 1 107 ? -9.104 -4.869 -0.711 1.00 94.19 107 LEU A N 1
ATOM 862 C CA . LEU A 1 107 ? -8.355 -4.700 0.539 1.00 94.19 107 LEU A CA 1
ATOM 863 C C . LEU A 1 107 ? -9.230 -4.148 1.667 1.00 94.19 107 LEU A C 1
ATOM 865 O O . LEU A 1 107 ? -9.100 -4.583 2.804 1.00 94.19 107 LEU A O 1
ATOM 869 N N . ALA A 1 108 ? -10.114 -3.196 1.369 1.00 92.00 108 ALA A N 1
ATOM 870 C CA . ALA A 1 108 ? -10.989 -2.625 2.383 1.00 92.00 108 ALA A CA 1
ATOM 871 C C . ALA A 1 108 ? -12.108 -3.587 2.821 1.00 92.00 108 ALA A C 1
ATOM 873 O O . ALA A 1 108 ? -12.515 -3.528 3.975 1.00 92.00 108 ALA A O 1
ATOM 874 N N . GLU A 1 109 ? -12.590 -4.453 1.926 1.00 91.31 109 GLU A N 1
ATOM 875 C CA . GLU A 1 109 ? -13.563 -5.510 2.244 1.00 91.31 109 GLU A CA 1
ATOM 876 C C . GLU A 1 109 ? -12.952 -6.561 3.177 1.00 91.31 109 GLU A C 1
ATOM 878 O O . GLU A 1 109 ? -13.533 -6.858 4.211 1.00 91.31 109 GLU A O 1
ATOM 883 N N . ILE A 1 110 ? -11.718 -7.007 2.905 1.00 89.62 110 ILE A N 1
ATOM 884 C CA . ILE A 1 110 ? -10.978 -7.954 3.766 1.00 89.62 110 ILE A CA 1
ATOM 885 C C . ILE A 1 110 ? -10.808 -7.439 5.207 1.00 89.62 110 ILE A C 1
ATOM 887 O O . ILE A 1 110 ? -10.648 -8.231 6.129 1.00 89.62 110 ILE A O 1
ATOM 891 N N . LEU A 1 111 ? -10.799 -6.118 5.402 1.00 83.31 111 LEU A N 1
ATOM 892 C CA . LEU A 1 111 ? -10.630 -5.482 6.711 1.00 83.31 111 LEU A CA 1
ATOM 893 C C . LEU A 1 111 ? -11.956 -5.133 7.401 1.00 83.31 111 LEU A C 1
ATOM 895 O O . LEU A 1 111 ? -11.922 -4.730 8.560 1.00 83.31 111 LEU A O 1
ATOM 899 N N . GLY A 1 112 ? -13.078 -5.177 6.679 1.00 71.25 112 GLY A N 1
ATOM 900 C CA . GLY A 1 112 ? -14.398 -4.756 7.159 1.00 71.25 112 GLY A CA 1
ATOM 901 C C . GLY A 1 112 ? -15.401 -5.894 7.372 1.00 71.25 112 GLY A C 1
ATOM 902 O O . GLY A 1 112 ? -16.480 -5.616 7.896 1.00 71.25 112 GLY A O 1
ATOM 903 N N . ASP A 1 113 ? -15.054 -7.118 6.963 1.00 54.19 113 ASP A N 1
ATOM 904 C CA . ASP A 1 113 ? -15.748 -8.377 7.287 1.00 54.19 113 ASP A CA 1
ATOM 905 C C . ASP A 1 113 ? -15.146 -9.039 8.542 1.00 54.19 113 ASP A C 1
ATOM 907 O O . ASP A 1 113 ? -15.923 -9.636 9.326 1.00 54.19 113 ASP A O 1
#

Nearest PDB structures (foldseek):
  2oer-assembly1_A  TM=5.379E-01  e=3.938E-01  Pseudomonas aeruginosa

Sequence (113 aa):
MTPVERLKRVIVGILDYLMEHRKLSRASILNDLTYPESGDNADLSWTGLKDILVRILDHENSEKENIAVWSVIGSIHEAFLRPDLFFVRCGLSLENEKDRLTFATYLAEILGD